Protein AF-A0A099LB63-F1 (afdb_monomer_lite)

Radius of gyration: 26.84 Å; chains: 1; bounding box: 51×16×81 Å

Structure (mmCIF, N/CA/C/O backbone):
data_AF-A0A099LB63-F1
#
_entry.id   AF-A0A099LB63-F1
#
loop_
_atom_site.group_PDB
_atom_site.id
_atom_site.type_symbol
_atom_site.label_atom_id
_atom_site.label_alt_id
_atom_site.label_comp_id
_atom_site.label_asym_id
_atom_site.label_entity_id
_atom_site.label_seq_id
_atom_site.pdbx_PDB_ins_code
_atom_site.Cartn_x
_atom_site.Cartn_y
_atom_site.Cartn_z
_atom_site.occupancy
_atom_site.B_iso_or_equiv
_atom_site.auth_seq_id
_atom_site.auth_comp_id
_atom_site.auth_asym_id
_atom_site.auth_atom_id
_atom_site.pdbx_PDB_model_num
ATOM 1 N N . MET A 1 1 ? 28.707 -2.062 -46.050 1.00 50.00 1 MET A N 1
ATOM 2 C CA . MET A 1 1 ? 29.240 -0.750 -45.622 1.00 50.00 1 MET A CA 1
ATOM 3 C C . MET A 1 1 ? 28.509 -0.364 -44.352 1.00 50.00 1 MET A C 1
ATOM 5 O O . MET A 1 1 ? 27.308 -0.571 -44.301 1.00 50.00 1 MET A O 1
ATOM 9 N N . ILE A 1 2 ? 29.218 0.113 -43.330 1.00 58.62 2 ILE A N 1
ATOM 10 C CA . ILE A 1 2 ? 28.594 0.625 -42.103 1.00 58.62 2 ILE A CA 1
ATOM 11 C C . ILE A 1 2 ? 27.870 1.924 -42.481 1.00 58.62 2 ILE A C 1
ATOM 13 O O . ILE A 1 2 ? 28.539 2.876 -42.884 1.00 58.62 2 ILE A O 1
ATOM 17 N N . ASN A 1 3 ? 26.535 1.958 -42.408 1.00 79.06 3 ASN A N 1
ATOM 18 C CA . ASN A 1 3 ? 25.778 3.188 -42.633 1.00 79.06 3 ASN A CA 1
ATOM 19 C C . ASN A 1 3 ? 25.822 4.041 -41.355 1.00 79.06 3 ASN A C 1
ATOM 21 O O . ASN A 1 3 ? 25.118 3.785 -40.380 1.00 79.06 3 ASN A O 1
ATOM 25 N N . LEU A 1 4 ? 26.728 5.020 -41.340 1.00 79.00 4 LEU A N 1
ATOM 26 C CA . LEU A 1 4 ? 27.003 5.854 -40.172 1.00 79.00 4 LEU A CA 1
ATOM 27 C C . LEU A 1 4 ? 25.782 6.694 -39.752 1.00 79.00 4 LEU A C 1
ATOM 29 O O . LEU A 1 4 ? 25.590 6.924 -38.560 1.00 79.00 4 LEU A O 1
ATOM 33 N N . GLU A 1 5 ? 24.954 7.125 -40.708 1.00 81.69 5 GLU A N 1
ATOM 34 C CA . GLU A 1 5 ? 23.741 7.912 -40.444 1.00 81.69 5 GLU A CA 1
ATOM 35 C C . GLU A 1 5 ? 22.654 7.069 -39.770 1.00 81.69 5 GLU A C 1
ATOM 37 O O . GLU A 1 5 ? 22.107 7.486 -38.746 1.00 81.69 5 GLU A O 1
ATOM 42 N N . ASP A 1 6 ? 22.412 5.854 -40.270 1.00 79.44 6 ASP A N 1
ATOM 43 C CA . ASP A 1 6 ? 21.456 4.915 -39.668 1.00 79.44 6 ASP A CA 1
ATOM 44 C C . ASP A 1 6 ? 21.887 4.509 -38.253 1.00 79.44 6 ASP A C 1
ATOM 46 O O . ASP A 1 6 ? 21.071 4.488 -37.332 1.00 79.44 6 ASP A O 1
ATOM 50 N N . ASN A 1 7 ? 23.188 4.289 -38.039 1.00 80.38 7 ASN A N 1
ATOM 51 C C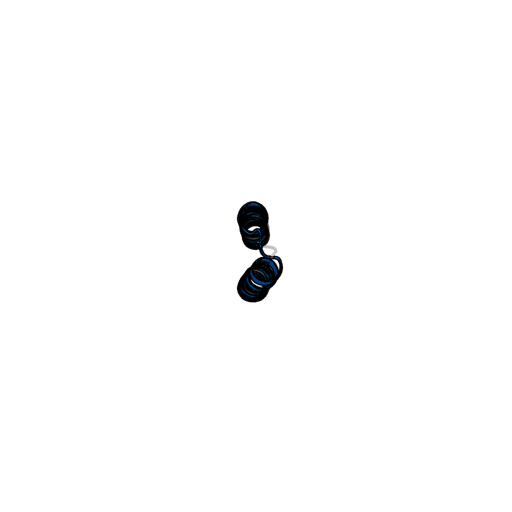A . ASN A 1 7 ? 23.731 3.979 -36.717 1.00 80.38 7 ASN A CA 1
ATOM 52 C C . ASN A 1 7 ? 23.598 5.150 -35.730 1.00 80.38 7 ASN A C 1
ATOM 54 O O . ASN A 1 7 ? 23.284 4.936 -34.557 1.00 80.38 7 ASN A O 1
ATOM 58 N N . MET A 1 8 ? 23.820 6.392 -36.178 1.00 84.44 8 MET A N 1
ATOM 59 C CA . MET A 1 8 ? 23.620 7.583 -35.342 1.00 84.44 8 MET A CA 1
ATOM 60 C C . MET A 1 8 ? 22.144 7.794 -34.996 1.00 84.44 8 MET A C 1
ATOM 62 O O . MET A 1 8 ? 21.825 8.143 -33.856 1.00 84.44 8 MET A O 1
ATOM 66 N N . LYS A 1 9 ? 21.241 7.558 -35.953 1.00 83.50 9 LYS A N 1
ATOM 67 C CA . LYS A 1 9 ? 19.794 7.621 -35.731 1.00 83.50 9 LYS A CA 1
ATOM 68 C C . LYS A 1 9 ? 19.341 6.555 -34.735 1.00 83.50 9 LYS A C 1
ATOM 70 O O . LYS A 1 9 ? 18.684 6.892 -33.756 1.00 83.50 9 LYS A O 1
ATOM 75 N N . PHE A 1 10 ? 19.783 5.312 -34.918 1.00 81.38 10 PHE A N 1
ATOM 76 C CA . PHE A 1 10 ? 19.536 4.221 -33.979 1.00 81.38 10 PHE A CA 1
ATOM 77 C C . PHE A 1 10 ? 20.011 4.566 -32.563 1.00 81.38 10 PHE A C 1
ATOM 79 O O . PHE A 1 10 ? 19.252 4.432 -31.605 1.00 81.38 10 PHE A O 1
ATOM 86 N N . PHE A 1 11 ? 21.240 5.070 -32.420 1.00 83.19 11 PHE A N 1
ATOM 87 C CA . PHE A 1 11 ? 21.777 5.451 -31.114 1.00 83.19 11 PHE A CA 1
ATOM 88 C C . PHE A 1 11 ? 20.943 6.549 -30.443 1.00 83.19 11 PHE A C 1
ATOM 90 O O . PHE A 1 11 ? 20.656 6.472 -29.246 1.00 83.19 11 PHE A O 1
ATOM 97 N N . LYS A 1 12 ? 20.524 7.562 -31.209 1.00 86.12 12 LYS A N 1
ATOM 98 C CA . LYS A 1 12 ? 19.672 8.641 -30.706 1.00 86.12 12 LYS A CA 1
ATOM 99 C C . LYS A 1 12 ? 18.309 8.115 -30.255 1.00 86.12 12 LYS A C 1
ATOM 101 O O . LYS A 1 12 ? 17.888 8.439 -29.148 1.00 86.12 12 LYS A O 1
ATOM 106 N N . ASP A 1 13 ? 17.670 7.270 -31.059 1.00 84.12 13 ASP A N 1
ATOM 107 C CA . ASP A 1 13 ? 16.356 6.698 -30.752 1.00 84.12 13 ASP A CA 1
ATOM 108 C C . ASP A 1 13 ? 16.409 5.794 -29.511 1.00 84.12 13 ASP A C 1
ATOM 110 O O . ASP A 1 13 ? 15.550 5.893 -28.634 1.00 84.12 13 ASP A O 1
ATOM 114 N N . VAL A 1 14 ? 17.447 4.961 -29.380 1.00 83.38 14 VAL A N 1
ATOM 115 C CA . VAL A 1 14 ? 17.673 4.134 -28.183 1.00 83.38 14 VAL A CA 1
ATOM 116 C C . VAL A 1 14 ? 17.919 5.002 -26.949 1.00 83.38 14 VAL A C 1
ATOM 118 O O . VAL A 1 14 ? 17.341 4.741 -25.895 1.00 83.38 14 VAL A O 1
ATOM 121 N N . SER A 1 15 ? 18.736 6.051 -27.070 1.00 84.62 15 SER A N 1
ATOM 122 C CA . SER A 1 15 ? 19.032 6.970 -25.966 1.00 84.62 15 SER A CA 1
ATOM 123 C C . SER A 1 15 ? 17.777 7.706 -25.480 1.00 84.62 15 SER A C 1
ATOM 125 O O . SER A 1 15 ? 17.487 7.714 -24.282 1.00 84.62 15 SER A O 1
ATOM 127 N N . THR A 1 16 ? 16.970 8.249 -26.398 1.00 87.12 16 THR A N 1
ATOM 128 C CA . THR A 1 16 ? 15.699 8.907 -26.063 1.00 87.12 16 THR A CA 1
ATOM 129 C C . THR A 1 16 ? 14.722 7.936 -25.399 1.00 87.12 16 THR A C 1
ATOM 131 O O . THR A 1 16 ? 14.237 8.227 -24.305 1.00 87.12 16 THR A O 1
ATOM 134 N N . LYS A 1 17 ? 14.506 6.747 -25.979 1.00 85.25 17 LYS A N 1
ATOM 135 C CA . LYS A 1 17 ? 13.626 5.719 -25.395 1.00 85.25 17 LYS A CA 1
ATOM 136 C C . LYS A 1 17 ? 14.114 5.246 -24.021 1.00 85.25 17 LYS A C 1
ATOM 138 O O . LYS A 1 17 ? 13.304 4.973 -23.138 1.00 85.25 17 LYS A O 1
ATOM 143 N N . SER A 1 18 ? 15.429 5.177 -23.806 1.00 84.12 18 SER A N 1
ATOM 144 C CA . SER A 1 18 ? 16.007 4.833 -22.502 1.00 84.12 18 SER A CA 1
ATOM 145 C C . SER A 1 18 ? 15.693 5.888 -21.440 1.00 84.12 18 SER A C 1
ATOM 147 O O . SER A 1 18 ? 15.373 5.529 -20.308 1.00 84.12 18 SER A O 1
ATOM 149 N N . LEU A 1 19 ? 15.774 7.178 -21.776 1.00 86.94 19 LEU A N 1
ATOM 150 C CA . LEU A 1 19 ? 15.4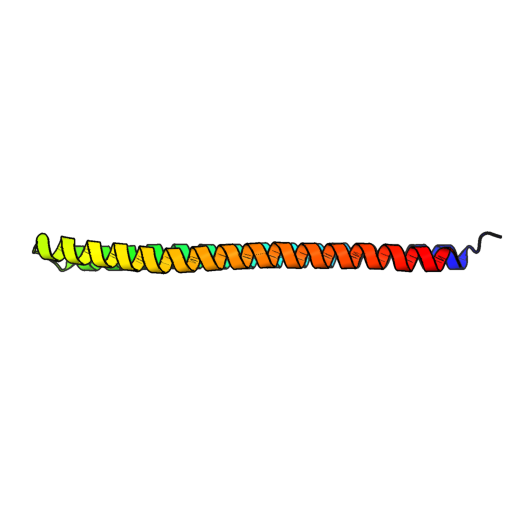24 8.257 -20.846 1.00 86.94 19 LEU A CA 1
ATOM 151 C C . LEU A 1 19 ? 13.928 8.246 -20.510 1.00 86.94 19 LEU A C 1
ATOM 153 O O . LEU A 1 19 ? 13.557 8.377 -19.343 1.00 86.94 19 LEU A O 1
ATOM 157 N N . GLU A 1 20 ? 13.074 8.028 -21.510 1.00 89.31 20 GLU A N 1
ATOM 158 C CA . GLU A 1 20 ? 11.627 7.881 -21.319 1.00 89.31 20 GLU A CA 1
ATOM 159 C C . GLU A 1 20 ? 11.288 6.679 -20.426 1.00 89.31 20 GLU A C 1
ATOM 161 O O . GLU A 1 20 ? 10.467 6.796 -19.517 1.00 89.31 20 GLU A O 1
ATOM 166 N N . SER A 1 21 ? 11.966 5.546 -20.628 1.00 89.75 21 SER A N 1
ATOM 167 C CA . SER A 1 21 ? 11.820 4.334 -19.815 1.00 89.75 21 SER A CA 1
ATOM 168 C C . SER A 1 21 ? 12.154 4.573 -18.340 1.00 89.75 21 SER A C 1
ATOM 170 O O . SER A 1 21 ? 11.374 4.204 -17.459 1.00 89.75 21 SER A O 1
ATOM 172 N N . VAL A 1 22 ? 13.264 5.266 -18.058 1.00 90.19 22 VAL A N 1
ATOM 173 C CA . VAL A 1 22 ? 13.645 5.652 -16.688 1.00 90.19 22 VAL A CA 1
ATOM 174 C C . VAL A 1 22 ? 12.600 6.583 -16.069 1.00 90.19 22 VAL A C 1
ATOM 176 O O . VAL A 1 22 ? 12.216 6.393 -14.913 1.00 90.19 22 VAL A O 1
ATOM 179 N N . GLY A 1 23 ? 12.099 7.558 -16.832 1.00 93.12 23 GLY A N 1
ATOM 180 C CA . GLY A 1 23 ? 11.031 8.452 -16.382 1.00 93.12 23 GLY A CA 1
ATOM 181 C C . GLY A 1 23 ? 9.745 7.699 -16.030 1.00 93.12 23 GLY A C 1
ATOM 182 O O . GLY A 1 23 ? 9.188 7.892 -14.948 1.00 93.12 23 GLY A O 1
ATOM 183 N N . ALA A 1 24 ? 9.307 6.791 -16.904 1.00 93.25 24 ALA A N 1
ATOM 184 C CA . ALA A 1 24 ? 8.126 5.961 -16.689 1.00 93.25 24 ALA A CA 1
ATOM 185 C C . ALA A 1 24 ? 8.281 5.033 -15.471 1.00 93.25 24 ALA A C 1
ATOM 187 O O . ALA A 1 24 ? 7.358 4.917 -14.665 1.00 93.25 24 ALA A O 1
ATOM 188 N N . PHE A 1 25 ? 9.459 4.432 -15.282 1.00 94.31 25 PHE A N 1
ATOM 189 C CA . PHE A 1 25 ? 9.769 3.634 -14.094 1.00 94.31 25 PHE A CA 1
ATOM 190 C C . PHE A 1 25 ? 9.708 4.466 -12.804 1.00 94.31 25 PHE A C 1
ATOM 192 O O . PHE A 1 25 ? 9.141 4.026 -11.802 1.00 94.31 25 PHE A O 1
ATOM 199 N N . GLY A 1 26 ? 10.253 5.686 -12.823 1.00 95.44 26 GLY A N 1
ATOM 200 C CA . GLY A 1 26 ? 10.194 6.610 -11.689 1.00 95.44 26 GLY A CA 1
ATOM 201 C C . GLY A 1 26 ? 8.757 6.964 -11.299 1.00 95.44 26 GLY A C 1
ATOM 202 O O . GLY A 1 26 ? 8.393 6.869 -10.126 1.00 95.44 26 GLY A O 1
ATOM 203 N N . GLN A 1 27 ? 7.917 7.293 -12.284 1.00 95.56 27 GLN A N 1
ATOM 204 C CA . GLN A 1 27 ? 6.493 7.565 -12.062 1.00 95.56 27 GLN A CA 1
ATOM 205 C C . GLN A 1 27 ? 5.753 6.342 -11.512 1.00 95.56 27 GLN A C 1
ATOM 207 O O . GLN A 1 27 ? 4.938 6.473 -10.598 1.00 95.56 27 GLN A O 1
ATOM 212 N N . LEU A 1 28 ? 6.058 5.149 -12.030 1.00 96.00 28 LEU A N 1
ATOM 213 C CA . LEU A 1 28 ? 5.462 3.902 -11.566 1.00 96.00 28 LEU A CA 1
ATOM 214 C C . LEU A 1 28 ? 5.807 3.615 -10.095 1.00 96.00 28 LEU A C 1
ATOM 216 O O . LEU A 1 28 ? 4.911 3.334 -9.298 1.00 96.00 28 LEU A O 1
ATOM 220 N N . ASN A 1 29 ? 7.079 3.765 -9.715 1.00 95.56 29 ASN A N 1
ATOM 221 C CA . ASN A 1 29 ? 7.516 3.661 -8.321 1.00 95.56 29 ASN A CA 1
ATOM 222 C C . ASN A 1 29 ? 6.804 4.672 -7.421 1.00 95.56 29 ASN A C 1
ATOM 224 O O . ASN A 1 29 ? 6.312 4.311 -6.353 1.00 95.56 29 ASN A O 1
ATOM 228 N N . GLN A 1 30 ? 6.738 5.937 -7.842 1.00 97.50 30 GLN A N 1
ATOM 229 C CA . GLN A 1 30 ? 6.083 6.982 -7.060 1.00 97.50 30 GLN A CA 1
ATOM 230 C C . GLN A 1 30 ? 4.603 6.660 -6.838 1.00 97.50 30 GLN A C 1
ATOM 232 O O . GLN A 1 30 ? 4.131 6.725 -5.707 1.00 97.50 30 GLN A O 1
ATOM 237 N N . LYS A 1 31 ? 3.888 6.252 -7.891 1.00 96.00 31 LYS A N 1
ATOM 238 C CA . LYS A 1 31 ? 2.482 5.842 -7.810 1.00 96.00 31 LYS A CA 1
ATOM 239 C C . LYS A 1 31 ? 2.291 4.689 -6.821 1.00 96.00 31 LYS A C 1
ATOM 241 O O . LYS A 1 31 ? 1.396 4.765 -5.983 1.00 96.00 31 LYS A O 1
ATOM 246 N N . ALA A 1 32 ? 3.143 3.663 -6.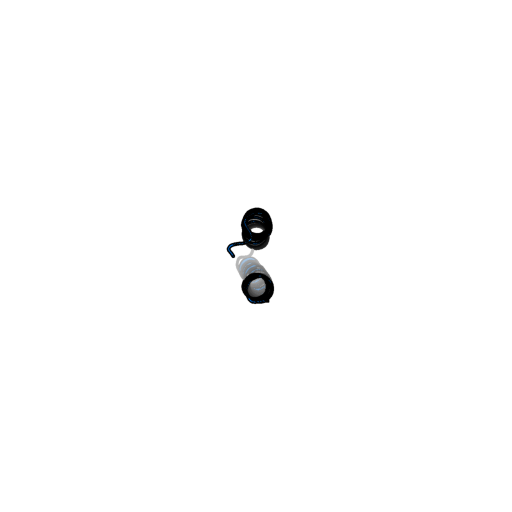881 1.00 95.00 32 ALA A N 1
ATOM 247 C CA . ALA A 1 32 ? 3.091 2.532 -5.957 1.00 95.00 32 ALA A CA 1
ATOM 248 C C . ALA A 1 32 ? 3.251 2.979 -4.493 1.00 95.00 32 ALA A C 1
ATOM 250 O O . ALA A 1 32 ? 2.421 2.643 -3.646 1.00 95.00 32 ALA A O 1
ATOM 251 N N . TRP A 1 33 ? 4.271 3.792 -4.201 1.00 95.19 33 TRP A N 1
ATOM 252 C CA . TRP A 1 33 ? 4.512 4.304 -2.851 1.00 95.19 33 TRP A CA 1
ATOM 253 C C . TRP A 1 33 ? 3.401 5.224 -2.355 1.00 95.19 33 TRP A C 1
ATOM 255 O O . TRP A 1 33 ? 2.985 5.095 -1.206 1.00 95.19 33 TRP A O 1
ATOM 265 N N . SER A 1 34 ? 2.885 6.115 -3.204 1.00 96.44 34 SER A N 1
ATOM 266 C CA . SER A 1 34 ? 1.772 6.996 -2.846 1.00 96.44 34 SER A CA 1
ATOM 267 C C . SER A 1 34 ? 0.514 6.204 -2.493 1.00 96.44 34 SER A C 1
ATOM 269 O O . SER A 1 34 ? -0.075 6.467 -1.449 1.00 96.44 34 SER A O 1
ATOM 271 N N . SER A 1 35 ? 0.142 5.193 -3.287 1.00 95.94 35 SER A N 1
ATOM 272 C CA . SER A 1 35 ? -1.030 4.355 -2.991 1.00 95.94 35 SER A CA 1
ATOM 273 C C . SER A 1 35 ? -0.873 3.546 -1.699 1.00 95.94 35 SER A C 1
ATOM 275 O O . SER A 1 35 ? -1.827 3.410 -0.934 1.00 95.94 35 SER A O 1
ATOM 277 N N . LEU A 1 36 ? 0.328 3.027 -1.418 1.00 93.88 36 LEU A N 1
ATOM 278 C CA . LEU A 1 36 ? 0.603 2.328 -0.159 1.00 93.88 36 LEU A CA 1
ATOM 279 C C . LEU A 1 36 ? 0.559 3.278 1.045 1.00 93.88 36 LEU A C 1
ATOM 281 O O . LEU A 1 36 ? -0.019 2.932 2.075 1.00 93.88 36 LEU A O 1
ATOM 285 N N . ALA A 1 37 ? 1.149 4.469 0.922 1.00 94.56 37 ALA A N 1
ATOM 286 C CA . ALA A 1 37 ? 1.165 5.472 1.983 1.00 94.56 37 ALA A CA 1
ATOM 287 C C . ALA A 1 37 ? -0.246 5.982 2.309 1.00 94.56 37 ALA A C 1
ATOM 289 O O . ALA A 1 37 ? -0.607 6.080 3.481 1.00 94.56 37 ALA A O 1
ATOM 290 N N . GLU A 1 38 ? -1.063 6.240 1.287 1.00 95.56 38 GLU A N 1
ATOM 291 C CA . GLU A 1 38 ? -2.470 6.620 1.444 1.00 95.56 38 GLU A CA 1
ATOM 292 C C . GLU A 1 38 ? -3.235 5.563 2.248 1.00 95.56 38 GLU A C 1
ATOM 294 O O . GLU A 1 38 ? -3.887 5.878 3.244 1.00 95.56 38 GLU A O 1
ATOM 299 N N . LYS A 1 39 ? -3.061 4.281 1.906 1.00 94.44 39 LYS A N 1
ATOM 300 C CA . LYS A 1 39 ? -3.737 3.196 2.620 1.00 94.44 39 LYS A CA 1
ATOM 301 C C . LYS A 1 39 ? -3.255 3.030 4.065 1.00 94.44 39 LYS A C 1
ATOM 303 O O . LYS A 1 39 ? -4.062 2.754 4.950 1.00 94.44 39 LYS A O 1
ATOM 308 N N . GLN A 1 40 ? -1.962 3.229 4.328 1.00 92.25 40 GLN A N 1
ATOM 309 C CA . GLN A 1 40 ? -1.435 3.242 5.698 1.00 92.25 40 GLN A CA 1
ATOM 310 C C . GLN A 1 40 ? -2.029 4.390 6.526 1.00 92.25 40 GLN A C 1
ATOM 312 O O . GLN A 1 40 ? -2.395 4.177 7.682 1.00 92.25 40 GLN A O 1
ATOM 317 N N . MET A 1 41 ? -2.193 5.578 5.937 1.00 96.50 41 MET A N 1
ATOM 318 C CA . MET A 1 41 ? -2.843 6.710 6.605 1.00 96.50 41 MET A CA 1
ATOM 319 C C . MET A 1 41 ? -4.314 6.433 6.924 1.00 96.50 41 MET A C 1
ATOM 321 O O . MET A 1 41 ? -4.773 6.780 8.010 1.00 96.50 41 MET A O 1
ATOM 325 N N . GLU A 1 42 ? -5.044 5.752 6.039 1.00 95.94 42 GLU A N 1
ATOM 326 C CA . GLU A 1 42 ? -6.415 5.316 6.331 1.00 95.94 42 GLU A CA 1
ATOM 327 C C . GLU A 1 42 ? -6.475 4.353 7.528 1.00 95.94 42 GLU A C 1
ATOM 329 O O . GLU A 1 42 ? -7.345 4.494 8.386 1.00 95.94 42 GLU A O 1
ATOM 334 N N . ILE A 1 43 ? -5.538 3.404 7.636 1.00 95.38 43 ILE A N 1
ATOM 335 C CA . ILE A 1 43 ? -5.461 2.484 8.787 1.00 95.38 43 ILE A CA 1
ATOM 336 C C . ILE A 1 43 ? -5.171 3.250 10.086 1.00 95.38 43 ILE A C 1
ATOM 338 O O . ILE A 1 43 ? -5.797 2.982 11.113 1.00 95.38 43 ILE A O 1
ATOM 342 N N . ILE A 1 44 ? -4.260 4.226 10.046 1.00 96.56 44 ILE A N 1
ATOM 343 C CA . ILE A 1 44 ? -3.966 5.095 11.196 1.00 96.56 44 ILE A CA 1
ATOM 344 C C . ILE A 1 44 ? -5.208 5.902 11.597 1.00 96.56 44 ILE A C 1
ATOM 346 O O . ILE A 1 44 ? -5.502 6.017 12.791 1.00 96.56 44 ILE A O 1
ATOM 350 N N . SER A 1 45 ? -5.965 6.419 10.624 1.00 96.75 45 SER A N 1
ATOM 351 C CA . SER A 1 45 ? -7.229 7.120 10.882 1.00 96.75 45 SER A CA 1
ATOM 352 C C . SER A 1 45 ? -8.219 6.214 11.607 1.00 96.75 45 SER A C 1
ATOM 354 O O . SER A 1 45 ? -8.745 6.601 12.646 1.00 96.75 45 SER A O 1
ATOM 356 N N . LEU A 1 46 ? -8.394 4.971 11.145 1.00 96.25 46 LEU A N 1
ATOM 357 C CA . LEU A 1 46 ? -9.282 4.000 11.791 1.00 96.25 46 LEU A CA 1
ATOM 358 C C . LEU A 1 46 ? -8.890 3.710 13.245 1.00 96.25 46 LEU A C 1
ATOM 360 O O . LEU A 1 46 ? -9.755 3.639 14.117 1.00 96.25 46 LEU A O 1
ATOM 364 N N . ALA A 1 47 ? -7.594 3.548 13.520 1.00 94.88 47 ALA A N 1
ATOM 365 C CA . ALA A 1 47 ? -7.108 3.324 14.881 1.00 94.88 47 ALA A CA 1
ATOM 366 C C . ALA A 1 47 ? -7.335 4.554 15.775 1.00 94.88 47 ALA A C 1
ATOM 368 O O . ALA A 1 47 ? -7.687 4.428 16.951 1.00 94.88 47 ALA A O 1
ATOM 369 N N . THR A 1 48 ? -7.171 5.749 15.208 1.00 97.69 48 THR A N 1
ATOM 370 C CA . THR A 1 48 ? -7.425 7.017 15.898 1.00 97.69 48 THR A CA 1
ATOM 371 C C . THR A 1 48 ? -8.910 7.183 16.215 1.00 97.69 48 THR A C 1
ATOM 373 O O . THR A 1 48 ? -9.253 7.492 17.354 1.00 97.69 48 THR A O 1
ATOM 376 N N . GLU A 1 49 ? -9.797 6.914 15.255 1.00 96.44 49 GLU A N 1
ATOM 377 C CA . GLU A 1 49 ? -11.252 6.935 15.441 1.00 96.44 49 GLU A CA 1
ATOM 378 C C . GLU A 1 49 ? -11.686 5.985 16.563 1.00 96.44 49 GLU A C 1
ATOM 380 O O . GLU A 1 49 ? -12.364 6.413 17.496 1.00 96.44 49 GLU A O 1
ATOM 385 N N . ALA A 1 50 ? -11.224 4.730 16.529 1.00 96.25 50 ALA A N 1
ATOM 386 C CA . ALA A 1 50 ? -11.528 3.744 17.564 1.00 96.25 50 ALA A CA 1
ATOM 387 C C . ALA A 1 50 ? -11.005 4.173 18.948 1.00 96.25 50 ALA A C 1
ATOM 389 O O . ALA A 1 50 ? -11.677 3.976 19.960 1.00 96.25 50 ALA A O 1
ATOM 390 N N . SER A 1 51 ? -9.828 4.805 19.002 1.00 95.69 51 SER A N 1
ATOM 391 C CA . SER A 1 51 ? -9.252 5.327 20.251 1.00 95.69 51 SER A CA 1
ATOM 392 C C . SER A 1 51 ? -10.078 6.481 20.819 1.00 95.69 51 SER A C 1
ATOM 394 O O . SER A 1 51 ? -10.359 6.515 22.017 1.00 95.69 51 SER A O 1
ATOM 396 N N . VAL A 1 52 ? -10.507 7.416 19.969 1.00 96.75 52 VAL A N 1
ATOM 397 C CA . VAL A 1 52 ? -11.379 8.531 20.366 1.00 96.75 52 VAL A CA 1
ATOM 398 C C . VAL A 1 52 ? -12.738 8.016 20.839 1.00 96.75 52 VAL A C 1
ATOM 400 O O . VAL A 1 52 ? -13.250 8.479 21.859 1.00 96.75 52 VAL A O 1
ATOM 403 N N . GLU A 1 53 ? -13.318 7.042 20.140 1.00 95.38 53 GLU A N 1
ATOM 404 C CA . GLU A 1 53 ? -14.565 6.401 20.555 1.00 95.38 53 GLU A CA 1
ATOM 405 C C . GLU A 1 53 ? -14.404 5.713 21.917 1.00 95.38 53 GLU A C 1
ATOM 407 O O . GLU A 1 53 ? -15.199 5.951 22.824 1.00 95.38 53 GLU A O 1
ATOM 412 N N . SER A 1 54 ? -13.313 4.970 22.113 1.00 93.50 54 SER A N 1
ATOM 413 C CA . SER A 1 54 ? -12.981 4.315 23.381 1.00 93.50 54 SER A CA 1
ATOM 414 C C . SER A 1 54 ? -12.878 5.317 24.540 1.00 93.50 54 SER A C 1
ATOM 416 O O . SER A 1 54 ? -13.519 5.128 25.576 1.00 93.50 54 SER A O 1
ATOM 418 N N . LEU A 1 55 ? -12.165 6.435 24.356 1.00 94.62 55 LEU A N 1
ATOM 419 C CA . LEU A 1 55 ? -12.065 7.509 25.356 1.00 94.62 55 LEU A CA 1
ATOM 420 C C . LEU A 1 55 ? -13.427 8.154 25.668 1.00 94.62 55 LEU A C 1
ATOM 422 O O . LEU A 1 55 ? -13.726 8.476 26.823 1.00 94.62 55 LEU A O 1
ATOM 426 N N . ASN A 1 56 ? -14.283 8.318 24.658 1.00 93.38 56 ASN A N 1
ATOM 427 C CA . ASN A 1 56 ? -15.644 8.817 24.849 1.00 93.38 56 ASN A CA 1
ATOM 428 C C . ASN A 1 56 ? -16.500 7.854 25.682 1.00 93.38 56 ASN A C 1
ATOM 430 O O . ASN A 1 56 ? -17.255 8.308 26.539 1.00 93.38 56 ASN A O 1
ATOM 434 N N . VAL A 1 57 ? -16.373 6.543 25.469 1.00 92.69 57 VAL A N 1
ATOM 435 C CA . VAL A 1 57 ? -17.070 5.528 26.275 1.00 92.69 57 VAL A CA 1
ATOM 436 C C . VAL A 1 57 ? -16.579 5.546 27.719 1.00 92.69 57 VAL A C 1
ATOM 438 O O . VAL A 1 57 ? -17.400 5.609 28.636 1.00 92.69 57 VAL A O 1
ATOM 441 N N . PHE A 1 58 ? -15.257 5.561 27.924 1.00 90.38 58 PHE A N 1
ATOM 442 C CA . PHE A 1 58 ? -14.642 5.610 29.255 1.00 90.38 58 PHE A CA 1
ATOM 443 C C . PHE A 1 58 ? -15.060 6.847 30.058 1.00 90.38 58 PHE A C 1
ATOM 445 O O . PHE A 1 58 ? -15.286 6.751 31.259 1.00 90.38 58 PHE A O 1
ATOM 452 N N . SER A 1 59 ? -15.178 8.009 29.412 1.00 90.62 59 SER A N 1
ATOM 453 C CA . SER A 1 59 ? -15.549 9.256 30.096 1.00 90.62 59 SER A CA 1
ATOM 454 C C . SER A 1 59 ? -17.039 9.368 30.439 1.00 90.62 59 SER A C 1
ATOM 456 O O . SER A 1 59 ? -17.397 10.159 31.311 1.00 90.62 59 SER A O 1
ATOM 458 N N . LYS A 1 60 ? -17.913 8.605 29.769 1.00 89.75 60 LYS A N 1
ATOM 459 C CA . LYS A 1 60 ? -19.377 8.731 29.894 1.00 89.75 60 LYS A CA 1
ATOM 460 C C . LYS A 1 60 ? -20.046 7.578 30.637 1.00 89.75 60 LYS A C 1
ATOM 462 O O . LYS A 1 60 ? -21.170 7.746 31.104 1.00 89.75 60 LYS A O 1
ATOM 467 N N . THR A 1 61 ? -19.391 6.424 30.741 1.00 85.44 61 THR A N 1
ATOM 468 C CA . THR A 1 61 ? -20.008 5.198 31.265 1.00 85.44 61 THR A CA 1
ATOM 469 C C . THR A 1 61 ? -19.505 4.907 32.675 1.00 85.44 61 THR A C 1
ATOM 471 O O . THR A 1 61 ? -18.316 4.674 32.871 1.00 85.44 61 THR A O 1
ATOM 474 N N . GLN A 1 62 ? -20.404 4.924 33.663 1.00 81.75 62 GLN A N 1
ATOM 475 C CA . GLN A 1 62 ? -20.074 4.592 35.058 1.00 81.75 62 GLN A CA 1
ATOM 476 C C . GLN A 1 62 ? -20.200 3.090 35.361 1.00 81.75 62 GLN A C 1
ATOM 478 O O . GLN A 1 62 ? -19.539 2.597 36.274 1.00 81.75 62 GLN A O 1
ATOM 483 N N . ASP A 1 63 ? -21.031 2.366 34.606 1.00 90.19 63 ASP A N 1
ATOM 484 C CA . ASP A 1 63 ? -21.234 0.926 34.770 1.00 90.19 63 ASP A CA 1
ATOM 485 C C . ASP A 1 63 ? -20.155 0.123 34.019 1.00 90.19 63 ASP A C 1
ATOM 487 O O . ASP A 1 63 ? -19.933 0.290 32.818 1.00 90.19 63 ASP A O 1
ATOM 491 N N . VAL A 1 64 ? -19.471 -0.769 34.739 1.00 83.12 64 VAL A N 1
ATOM 492 C CA . VAL A 1 64 ? -18.358 -1.575 34.211 1.00 83.12 64 VAL A CA 1
ATOM 493 C C . VAL A 1 64 ? -18.819 -2.593 33.161 1.00 83.12 64 VAL A C 1
ATOM 495 O O . VAL A 1 64 ? -18.077 -2.894 32.220 1.00 83.12 64 VAL A O 1
ATOM 498 N N . LYS A 1 65 ? -20.030 -3.138 33.301 1.00 85.12 65 LYS A N 1
ATOM 499 C CA . LYS A 1 65 ? -20.593 -4.101 32.352 1.00 85.12 65 LYS A CA 1
ATOM 500 C C . LYS A 1 65 ? -20.925 -3.405 31.034 1.00 85.12 65 LYS A C 1
ATOM 502 O O . LYS A 1 65 ? -20.474 -3.874 29.990 1.00 85.12 65 LYS A O 1
ATOM 507 N N . ASP A 1 66 ? -21.596 -2.257 31.090 1.00 89.69 66 ASP A N 1
ATOM 508 C CA . ASP A 1 66 ? -21.908 -1.460 29.896 1.00 89.69 66 ASP A CA 1
ATOM 509 C C . ASP A 1 66 ? -20.629 -0.995 29.184 1.00 89.69 66 ASP A C 1
ATOM 511 O O . ASP A 1 66 ? -20.538 -1.025 27.955 1.00 89.69 66 ASP A O 1
ATOM 515 N N . LEU A 1 67 ? -19.594 -0.635 29.948 1.00 91.25 67 LEU A N 1
ATOM 516 C CA . LEU A 1 67 ? -18.283 -0.284 29.405 1.00 91.25 67 LEU A CA 1
ATOM 517 C C . LEU A 1 67 ? -17.646 -1.464 28.657 1.00 91.25 67 LEU A C 1
ATOM 519 O O . LEU A 1 67 ? -17.118 -1.287 27.559 1.00 91.25 67 LEU A O 1
ATOM 523 N N . THR A 1 68 ? -17.718 -2.670 29.223 1.00 92.00 68 THR A N 1
ATOM 524 C CA . THR A 1 68 ? -17.171 -3.891 28.607 1.00 92.00 68 THR A CA 1
ATOM 525 C C . THR A 1 68 ? -17.893 -4.233 27.303 1.00 92.00 68 THR A C 1
ATOM 527 O O . THR A 1 68 ? -17.249 -4.559 26.300 1.00 92.00 68 THR A O 1
ATOM 530 N N . GLU A 1 69 ? -19.222 -4.124 27.284 1.00 94.38 69 GLU A N 1
ATOM 531 C CA . GLU A 1 69 ? -20.031 -4.353 26.083 1.00 94.38 69 GLU A CA 1
ATOM 532 C C . GLU A 1 69 ? -19.691 -3.337 24.978 1.00 94.38 69 GLU A C 1
ATOM 534 O O . GLU A 1 69 ? -19.476 -3.721 23.824 1.00 94.38 69 GLU A O 1
ATOM 539 N N . GLN A 1 70 ? -19.540 -2.055 25.325 1.00 94.19 70 GLN A N 1
ATOM 540 C CA . GLN A 1 70 ? -19.169 -1.019 24.359 1.00 94.19 70 GLN A CA 1
ATOM 541 C C . GLN A 1 70 ? -17.734 -1.170 23.836 1.00 94.19 70 GLN A C 1
ATOM 543 O O . GLN A 1 70 ? -17.520 -1.065 22.629 1.00 94.19 70 GLN A O 1
ATOM 548 N N . GLN A 1 71 ? -16.756 -1.502 24.685 1.00 92.62 71 GLN A N 1
ATOM 549 C CA . GLN A 1 71 ? -15.387 -1.788 24.229 1.00 92.62 71 GLN A CA 1
ATOM 550 C C . GLN A 1 71 ? -15.320 -3.008 23.307 1.00 92.62 71 GLN A C 1
ATOM 552 O O . GLN A 1 71 ? -14.574 -3.010 22.324 1.00 92.62 71 GLN A O 1
ATOM 557 N N . THR A 1 72 ? -16.131 -4.033 23.584 1.00 95.75 72 THR A N 1
ATOM 558 C CA . THR A 1 72 ? -16.247 -5.210 22.713 1.00 95.75 72 THR A CA 1
ATOM 559 C C . THR A 1 72 ? -16.764 -4.810 21.334 1.00 95.75 72 THR A C 1
ATOM 561 O O . THR A 1 72 ? -16.218 -5.249 20.320 1.00 95.75 72 THR A O 1
ATOM 564 N N . LYS A 1 73 ? -17.774 -3.933 21.283 1.00 96.00 73 LYS A N 1
ATOM 565 C CA . LYS A 1 73 ? -18.306 -3.402 20.026 1.00 96.00 73 LYS A CA 1
ATOM 566 C C . LYS A 1 73 ? -17.260 -2.589 19.258 1.00 96.00 73 LYS A C 1
ATOM 568 O O . LYS A 1 73 ? -17.021 -2.897 18.097 1.00 96.00 73 LYS A O 1
ATOM 573 N N . ILE A 1 74 ? -16.586 -1.636 19.906 1.00 96.38 74 ILE A N 1
ATOM 574 C CA . ILE A 1 74 ? -15.529 -0.815 19.280 1.00 96.38 74 ILE A CA 1
ATOM 575 C C . ILE A 1 74 ? -14.428 -1.706 18.699 1.00 96.38 74 ILE A C 1
ATOM 577 O O . ILE A 1 74 ? -14.011 -1.526 17.557 1.00 96.38 74 ILE A O 1
ATOM 581 N N . THR A 1 75 ? -13.982 -2.704 19.465 1.00 95.69 75 THR A N 1
ATOM 582 C CA . THR A 1 75 ? -12.938 -3.642 19.031 1.00 95.69 75 THR A CA 1
ATOM 583 C C . THR A 1 75 ? -13.386 -4.456 17.820 1.00 95.69 75 THR A C 1
ATOM 585 O O . THR A 1 75 ? -12.614 -4.634 16.876 1.00 95.69 75 THR A O 1
ATOM 588 N N . LYS A 1 76 ? -14.633 -4.941 17.824 1.00 97.56 76 LYS A N 1
ATOM 589 C CA . LYS A 1 76 ? -15.198 -5.692 16.702 1.00 97.56 76 LYS A CA 1
ATOM 590 C C . LYS A 1 76 ? -15.298 -4.821 15.448 1.00 97.56 76 LYS A C 1
ATOM 592 O O . LYS A 1 76 ? -14.802 -5.231 14.402 1.00 97.56 76 LYS A O 1
ATOM 597 N N . ASP A 1 77 ? -15.859 -3.622 15.569 1.00 97.19 77 ASP A N 1
ATOM 598 C CA . ASP A 1 77 ? -16.039 -2.691 14.452 1.00 97.19 77 ASP A CA 1
ATOM 599 C C . ASP A 1 77 ? -14.679 -2.262 13.870 1.00 97.19 77 ASP A C 1
ATOM 601 O O . ASP A 1 77 ? -14.488 -2.263 12.651 1.00 97.19 77 ASP A O 1
ATOM 605 N N . PHE A 1 78 ? -13.692 -1.965 14.725 1.00 96.88 78 PHE A N 1
ATOM 606 C CA . PHE A 1 78 ? -12.316 -1.696 14.300 1.00 96.88 78 PHE A CA 1
ATOM 607 C C . PHE A 1 78 ? -11.705 -2.894 13.563 1.00 96.88 78 PHE A C 1
ATOM 609 O O . PHE A 1 78 ? -11.128 -2.722 12.489 1.00 96.88 78 PHE A O 1
ATOM 616 N N . GLY A 1 79 ? -11.862 -4.109 14.095 1.00 97.19 79 GLY A N 1
ATOM 617 C CA . GLY A 1 79 ? -11.352 -5.333 13.478 1.00 97.19 79 GLY A CA 1
ATOM 618 C C . GLY A 1 79 ? -11.966 -5.620 12.104 1.00 97.19 79 GLY A C 1
ATOM 619 O O . GLY A 1 79 ? -11.247 -5.982 11.170 1.00 97.19 79 GLY A O 1
ATOM 62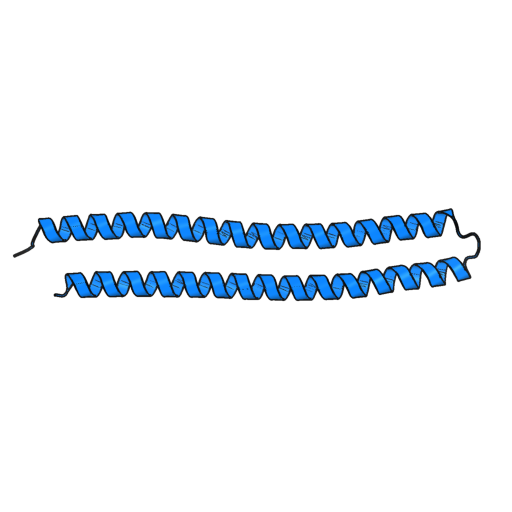0 N N . GLU A 1 80 ? -13.276 -5.414 11.947 1.00 97.75 80 GLU A N 1
ATOM 621 C CA . GLU A 1 80 ? -13.971 -5.561 10.663 1.00 97.75 80 GLU A CA 1
ATOM 622 C C . GLU A 1 80 ? -13.467 -4.542 9.633 1.00 97.75 80 GLU A C 1
ATOM 624 O O . GLU A 1 80 ? -13.100 -4.925 8.517 1.00 97.75 80 GLU A O 1
ATOM 629 N N . LYS A 1 81 ? -13.353 -3.263 10.014 1.00 97.00 81 LYS A N 1
ATOM 630 C CA . LYS A 1 81 ? -12.807 -2.216 9.135 1.00 97.00 81 LYS A CA 1
ATOM 631 C C . LYS A 1 81 ? -11.342 -2.478 8.771 1.00 97.00 81 LYS A C 1
ATOM 633 O O . LYS A 1 81 ? -10.965 -2.335 7.609 1.00 97.00 81 LYS A O 1
ATOM 638 N N . LEU A 1 82 ? -10.522 -2.915 9.728 1.00 96.81 82 LEU A N 1
ATOM 639 C CA . LEU A 1 82 ? -9.117 -3.250 9.493 1.00 96.81 82 LEU A CA 1
ATOM 640 C C . LEU A 1 82 ? -8.971 -4.418 8.512 1.00 96.81 82 LEU A C 1
ATOM 642 O O . LEU A 1 82 ? -8.121 -4.374 7.624 1.00 96.81 82 LEU A O 1
ATOM 646 N N . LYS A 1 83 ? -9.822 -5.445 8.620 1.00 97.38 83 LYS A N 1
ATOM 647 C CA . LYS A 1 83 ? -9.841 -6.563 7.668 1.00 97.38 83 LYS A CA 1
ATOM 648 C C . LYS A 1 83 ? -10.110 -6.081 6.241 1.00 97.38 83 LYS A C 1
ATOM 650 O O . LYS A 1 83 ? -9.425 -6.526 5.323 1.00 97.38 83 LYS A O 1
ATOM 655 N N . VAL A 1 84 ? -11.059 -5.160 6.062 1.00 97.00 84 VAL A N 1
ATOM 656 C CA . VAL A 1 84 ? -11.339 -4.546 4.754 1.00 97.00 84 VAL A CA 1
ATOM 657 C C . VAL A 1 84 ? -10.109 -3.794 4.235 1.00 97.00 84 VAL A C 1
ATOM 659 O O . VAL A 1 84 ? -9.689 -4.035 3.107 1.00 97.00 84 VAL A O 1
ATOM 662 N N . LYS A 1 85 ? -9.458 -2.967 5.064 1.00 95.25 85 LYS A N 1
ATOM 663 C CA . LYS A 1 85 ? -8.236 -2.244 4.658 1.00 95.25 85 LYS A CA 1
ATOM 664 C C . LYS A 1 85 ? -7.065 -3.156 4.314 1.00 95.25 85 LYS A C 1
ATOM 666 O O . LYS A 1 85 ? -6.332 -2.869 3.371 1.00 95.25 85 LYS A O 1
ATOM 671 N N . ASN A 1 86 ? -6.915 -4.275 5.013 1.00 93.81 86 ASN A N 1
ATOM 672 C CA . ASN A 1 86 ? -5.906 -5.274 4.672 1.00 93.81 86 ASN A CA 1
ATOM 673 C C . ASN A 1 86 ? -6.189 -5.940 3.320 1.00 93.81 86 ASN A C 1
ATOM 675 O O . ASN A 1 86 ? -5.252 -6.176 2.562 1.00 93.81 86 ASN A O 1
ATOM 679 N N . GLN A 1 87 ? -7.456 -6.204 2.989 1.00 96.88 87 GLN A N 1
ATOM 680 C CA . GLN A 1 87 ? -7.809 -6.700 1.658 1.00 96.88 87 GLN A CA 1
ATOM 681 C C . GLN A 1 87 ? -7.482 -5.659 0.577 1.00 96.88 87 GLN A C 1
ATOM 683 O O . GLN A 1 87 ? -6.826 -5.987 -0.406 1.00 96.88 87 GLN A O 1
ATOM 688 N N . GLU A 1 88 ? -7.833 -4.390 0.799 1.00 96.00 88 GLU A N 1
ATOM 689 C CA . GLU A 1 88 ? -7.483 -3.297 -0.119 1.00 96.00 88 GLU A CA 1
ATOM 690 C C . GLU A 1 88 ? -5.955 -3.163 -0.312 1.00 96.00 88 GLU A C 1
ATOM 692 O O . GLU A 1 88 ? -5.494 -2.904 -1.421 1.00 96.00 88 GLU A O 1
ATOM 697 N N . LEU A 1 89 ? -5.144 -3.377 0.735 1.00 94.50 89 LEU A N 1
ATOM 698 C CA . LEU A 1 89 ? -3.675 -3.405 0.634 1.00 94.50 89 LEU A CA 1
ATOM 699 C C . LEU A 1 89 ? -3.156 -4.551 -0.246 1.00 94.50 89 LEU A C 1
ATOM 701 O O . LEU A 1 89 ? -2.197 -4.363 -1.003 1.00 94.50 89 LEU A O 1
ATOM 705 N N . VAL A 1 90 ? -3.767 -5.734 -0.151 1.00 95.88 90 VAL A N 1
ATOM 706 C CA . VAL A 1 90 ? -3.441 -6.880 -1.016 1.00 95.88 90 VAL A CA 1
ATOM 707 C C . VAL A 1 90 ? -3.777 -6.555 -2.470 1.00 95.88 90 VAL A C 1
ATOM 709 O O . VAL A 1 90 ? -2.970 -6.824 -3.364 1.00 95.88 90 VAL A O 1
ATOM 712 N N . ASP A 1 91 ? -4.920 -5.917 -2.707 1.00 96.50 91 ASP A N 1
ATOM 713 C CA . ASP A 1 91 ? -5.351 -5.520 -4.046 1.00 96.50 91 ASP A CA 1
ATOM 714 C C . ASP A 1 91 ? -4.412 -4.453 -4.639 1.00 96.50 91 ASP A C 1
ATOM 716 O O . ASP A 1 91 ? -3.987 -4.572 -5.790 1.00 96.50 91 ASP A O 1
ATOM 720 N N . ILE A 1 92 ? -3.997 -3.458 -3.841 1.00 95.62 92 ILE A N 1
ATOM 721 C CA . ILE A 1 92 ? -2.979 -2.465 -4.235 1.00 95.62 92 ILE A CA 1
ATOM 722 C C . ILE A 1 92 ? -1.667 -3.161 -4.592 1.00 95.62 92 ILE A C 1
ATOM 724 O O . ILE A 1 92 ? -1.081 -2.872 -5.632 1.00 95.62 92 ILE A O 1
ATOM 728 N N . SER A 1 93 ? -1.212 -4.097 -3.760 1.00 93.44 93 SER A N 1
ATOM 729 C CA . SER A 1 93 ? 0.049 -4.814 -3.983 1.00 93.44 93 SER A CA 1
ATOM 730 C C . SER A 1 93 ? 0.006 -5.662 -5.259 1.00 93.44 93 SER A C 1
ATOM 732 O O . SER A 1 93 ? 0.971 -5.692 -6.023 1.00 93.44 93 SER A O 1
ATOM 734 N N . THR A 1 94 ? -1.135 -6.301 -5.527 1.00 96.62 94 THR A N 1
ATOM 735 C CA . THR A 1 94 ? -1.389 -7.049 -6.767 1.00 96.62 94 THR A CA 1
ATOM 736 C C . THR A 1 94 ? -1.341 -6.121 -7.975 1.00 96.62 94 THR A C 1
ATOM 738 O O . THR A 1 94 ? -0.627 -6.400 -8.934 1.00 96.62 94 THR A O 1
ATOM 741 N N . LYS A 1 95 ? -2.013 -4.968 -7.897 1.00 96.00 95 LYS A N 1
ATOM 742 C CA . LYS A 1 95 ? -1.999 -3.959 -8.959 1.00 96.00 95 LYS A CA 1
ATOM 743 C C . LYS A 1 95 ? -0.601 -3.406 -9.222 1.00 96.00 95 LYS A C 1
ATOM 745 O O . LYS A 1 95 ? -0.213 -3.275 -10.374 1.00 96.00 95 LYS A O 1
ATOM 750 N N . VAL A 1 96 ? 0.172 -3.112 -8.176 1.00 95.94 96 VAL A N 1
ATOM 751 C CA . VAL A 1 96 ? 1.562 -2.653 -8.313 1.00 95.94 96 VAL A CA 1
ATOM 752 C C . VAL A 1 96 ? 2.390 -3.695 -9.061 1.00 95.94 96 VAL A C 1
ATOM 754 O O . VAL A 1 96 ? 3.065 -3.353 -10.029 1.00 95.94 96 VAL A O 1
ATOM 757 N N . ARG A 1 97 ? 2.307 -4.970 -8.663 1.00 96.19 97 ARG A N 1
ATOM 758 C CA . ARG A 1 97 ? 2.989 -6.069 -9.363 1.00 96.19 97 ARG A CA 1
ATOM 759 C C . ARG A 1 97 ? 2.598 -6.121 -10.841 1.00 96.19 97 ARG A C 1
ATOM 761 O O . ARG A 1 97 ? 3.472 -6.264 -11.693 1.00 96.19 97 ARG A O 1
ATOM 768 N N . ASP A 1 98 ? 1.309 -6.022 -11.138 1.00 97.50 98 ASP A N 1
ATOM 769 C CA . ASP A 1 98 ? 0.805 -6.115 -12.506 1.00 97.50 98 ASP A CA 1
ATOM 770 C C . ASP A 1 98 ? 1.258 -4.911 -13.355 1.00 97.50 98 ASP A C 1
ATOM 772 O O . ASP A 1 98 ? 1.764 -5.119 -14.458 1.00 97.50 98 ASP A O 1
ATOM 776 N N . ASP A 1 99 ? 1.221 -3.687 -12.811 1.00 95.94 99 ASP A N 1
ATOM 777 C CA . ASP A 1 99 ? 1.739 -2.481 -13.476 1.00 95.94 99 ASP A CA 1
ATOM 778 C C . ASP A 1 99 ? 3.260 -2.616 -13.781 1.00 95.94 99 ASP A C 1
ATOM 780 O O . ASP A 1 99 ? 3.722 -2.226 -14.858 1.00 95.94 99 ASP A O 1
ATOM 784 N N . PHE A 1 100 ? 4.058 -3.209 -12.876 1.00 96.12 100 PHE A N 1
ATOM 785 C CA . PHE A 1 100 ? 5.491 -3.487 -13.109 1.00 96.12 100 PHE A CA 1
ATOM 786 C C . PHE A 1 100 ? 5.740 -4.570 -14.163 1.00 96.12 100 PHE A C 1
ATOM 788 O O . PHE A 1 100 ? 6.671 -4.452 -14.970 1.00 96.12 100 PHE A O 1
ATOM 795 N N . ASN A 1 101 ? 4.922 -5.621 -14.177 1.00 96.31 101 ASN A N 1
ATOM 796 C CA . ASN A 1 101 ? 4.997 -6.660 -15.201 1.00 96.31 101 ASN A CA 1
ATOM 797 C C . ASN A 1 101 ? 4.671 -6.085 -16.582 1.00 96.31 101 ASN A C 1
ATOM 799 O O . ASN A 1 101 ? 5.413 -6.329 -17.535 1.00 96.31 101 ASN A O 1
ATOM 803 N N . GLU A 1 102 ? 3.615 -5.278 -16.685 1.00 96.00 102 GLU A N 1
ATOM 804 C CA . GLU A 1 102 ? 3.237 -4.605 -17.928 1.00 96.00 102 GLU A CA 1
ATOM 805 C C . GLU A 1 102 ? 4.342 -3.650 -18.399 1.00 96.00 102 GLU A C 1
ATOM 807 O O . GLU A 1 102 ? 4.718 -3.664 -19.574 1.00 96.00 102 GLU A O 1
ATOM 812 N N . PHE A 1 103 ? 4.920 -2.860 -17.487 1.00 95.12 103 PHE A N 1
ATOM 813 C CA . PHE A 1 103 ? 6.074 -2.017 -17.798 1.00 95.12 103 PHE A CA 1
ATOM 814 C C . PHE A 1 103 ? 7.222 -2.845 -18.388 1.00 95.12 103 PHE A C 1
ATOM 816 O O . PHE A 1 103 ? 7.741 -2.508 -19.451 1.00 95.12 103 PHE A O 1
ATOM 823 N N . THR A 1 104 ? 7.577 -3.962 -17.751 1.00 92.75 104 THR A N 1
ATOM 824 C CA . THR A 1 104 ? 8.662 -4.841 -18.210 1.00 92.75 104 THR A CA 1
ATOM 825 C C . THR A 1 104 ? 8.372 -5.426 -19.594 1.00 92.75 104 THR A C 1
ATOM 827 O O . THR A 1 104 ? 9.239 -5.397 -20.467 1.00 92.75 104 THR A O 1
ATOM 830 N N . GLN A 1 105 ? 7.147 -5.902 -19.836 1.00 93.50 105 GLN A N 1
ATOM 831 C CA . GLN A 1 105 ? 6.730 -6.418 -21.145 1.00 93.50 105 GLN A CA 1
ATOM 832 C C . GLN A 1 105 ? 6.829 -5.352 -22.245 1.00 93.50 105 GLN A C 1
ATOM 834 O O . GLN A 1 105 ? 7.298 -5.646 -23.350 1.00 93.50 105 GLN A O 1
ATOM 839 N N . LYS A 1 106 ? 6.456 -4.101 -21.941 1.00 90.75 106 LYS A N 1
ATOM 840 C CA . LYS A 1 106 ? 6.630 -2.967 -22.861 1.00 90.75 106 LYS A CA 1
ATOM 841 C C . LYS A 1 106 ? 8.103 -2.712 -23.168 1.00 90.75 106 LYS A C 1
ATOM 843 O O . LYS A 1 106 ? 8.449 -2.555 -24.335 1.00 90.75 106 LYS A O 1
ATOM 848 N N . GLN A 1 107 ? 8.979 -2.732 -22.161 1.00 88.19 107 GLN A N 1
ATOM 849 C CA . GLN A 1 107 ? 10.419 -2.544 -22.374 1.00 88.19 107 GLN A CA 1
ATOM 850 C C . GLN A 1 107 ? 11.027 -3.644 -23.254 1.00 88.19 107 GLN A C 1
ATOM 852 O O . GLN A 1 107 ? 11.769 -3.342 -24.186 1.00 88.19 107 GLN A O 1
ATOM 857 N N . VAL A 1 108 ? 10.674 -4.912 -23.016 1.00 87.25 108 VAL A N 1
ATOM 858 C CA . VAL A 1 108 ? 11.138 -6.040 -23.845 1.00 87.25 108 VAL A CA 1
ATOM 859 C C . VAL A 1 108 ? 10.666 -5.895 -25.294 1.00 87.25 108 VAL A C 1
ATOM 861 O O . VAL A 1 108 ? 11.453 -6.088 -26.220 1.00 87.25 108 VAL A O 1
ATOM 864 N N . SER A 1 109 ? 9.404 -5.511 -25.498 1.00 86.62 109 SER A N 1
ATOM 865 C CA . SER A 1 109 ? 8.843 -5.306 -26.840 1.00 86.62 109 SER A CA 1
ATOM 866 C C . SER A 1 109 ? 9.571 -4.186 -27.590 1.00 86.62 109 SER A C 1
ATOM 868 O O . SER A 1 109 ? 9.979 -4.385 -28.731 1.00 86.62 109 SER A O 1
ATOM 870 N N . LEU A 1 110 ? 9.841 -3.057 -26.922 1.00 82.38 110 LEU A N 1
ATOM 871 C CA . LEU A 1 110 ? 10.595 -1.936 -27.497 1.00 82.38 110 LEU A CA 1
ATOM 872 C C . LEU A 1 110 ? 12.017 -2.334 -27.916 1.00 82.38 110 LEU A C 1
ATOM 874 O O . LEU A 1 110 ? 12.493 -1.902 -28.965 1.00 82.38 110 LEU A O 1
ATOM 878 N N . VAL A 1 111 ? 12.707 -3.149 -27.113 1.00 79.62 111 VAL A N 1
ATOM 879 C CA . VAL A 1 111 ? 14.047 -3.648 -27.457 1.00 79.62 111 VAL A CA 1
ATOM 880 C C . VAL A 1 111 ? 13.988 -4.567 -28.679 1.00 79.62 111 VAL A C 1
ATOM 882 O O . VAL A 1 111 ? 14.792 -4.399 -29.595 1.00 79.62 111 VAL A O 1
ATOM 885 N N . ASN A 1 112 ? 13.023 -5.489 -28.731 1.00 80.31 112 ASN A N 1
ATOM 886 C CA . ASN A 1 112 ? 12.866 -6.414 -29.856 1.00 80.31 112 ASN A CA 1
ATOM 887 C C . ASN A 1 112 ? 12.559 -5.692 -31.177 1.00 80.31 112 ASN A C 1
ATOM 889 O O . ASN A 1 112 ? 13.197 -5.990 -32.184 1.00 80.31 112 ASN A O 1
ATOM 893 N N . GLU A 1 113 ? 11.642 -4.720 -31.171 1.00 79.25 113 GLU A N 1
ATOM 894 C CA . GLU A 1 113 ? 11.317 -3.908 -32.356 1.00 79.25 113 GLU A CA 1
ATOM 895 C C . GLU A 1 113 ? 12.535 -3.126 -32.868 1.00 79.25 113 GLU A C 1
ATOM 897 O O . GLU A 1 113 ? 12.808 -3.075 -34.069 1.00 79.25 113 GLU A O 1
ATOM 902 N N . ASN A 1 114 ? 13.309 -2.529 -31.959 1.00 73.06 114 ASN A N 1
ATOM 903 C CA . ASN A 1 114 ? 14.502 -1.778 -32.342 1.00 73.06 114 ASN A CA 1
ATOM 904 C C . ASN A 1 114 ? 15.598 -2.696 -32.914 1.00 73.06 114 ASN A C 1
ATOM 906 O O . ASN A 1 114 ? 16.293 -2.292 -33.842 1.00 73.06 114 ASN A O 1
ATOM 910 N N . LEU A 1 115 ? 15.748 -3.922 -32.397 1.00 71.12 115 LEU A N 1
ATOM 911 C CA . LEU A 1 115 ? 16.705 -4.905 -32.918 1.00 71.12 115 LEU A CA 1
ATOM 912 C C . LEU A 1 115 ? 16.308 -5.425 -34.305 1.00 71.12 115 LEU A C 1
ATOM 914 O O . LEU A 1 115 ? 17.178 -5.562 -35.165 1.00 71.12 115 LEU A O 1
ATOM 918 N N . SER A 1 116 ? 15.017 -5.673 -34.560 1.00 72.69 116 SER A N 1
ATOM 919 C CA . SER A 1 116 ? 14.558 -6.100 -35.889 1.00 72.69 116 SER A CA 1
ATOM 920 C C . SER A 1 116 ? 14.776 -5.035 -36.962 1.00 72.69 116 SER A C 1
ATOM 922 O O . SER A 1 116 ? 15.072 -5.383 -38.100 1.00 72.69 116 SER A O 1
ATOM 924 N N . ASN A 1 117 ? 14.689 -3.753 -36.596 1.00 64.75 117 ASN A N 1
ATOM 925 C CA . ASN A 1 117 ? 14.894 -2.635 -37.522 1.00 64.75 117 ASN A CA 1
ATOM 926 C C . ASN A 1 117 ? 16.366 -2.421 -37.915 1.00 64.75 117 ASN A C 1
ATOM 928 O O . ASN A 1 117 ? 16.624 -1.774 -38.920 1.00 64.75 117 ASN A O 1
ATOM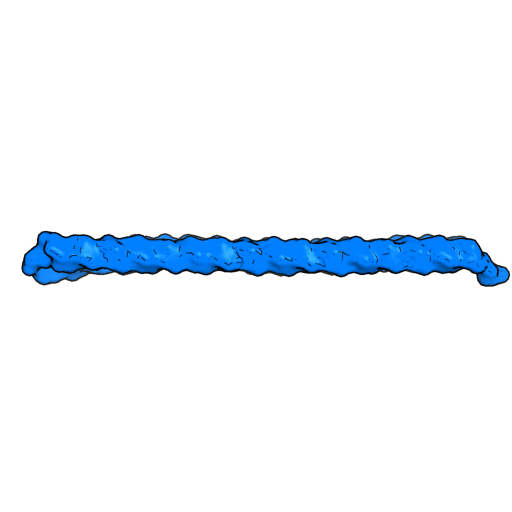 932 N N . VAL A 1 118 ? 17.323 -2.930 -37.130 1.00 62.91 118 VAL A N 1
ATOM 933 C CA . VAL A 1 118 ? 18.767 -2.864 -37.441 1.00 62.91 118 VAL A CA 1
ATOM 934 C C . VAL A 1 118 ? 19.238 -4.085 -38.240 1.00 62.91 118 VAL A C 1
ATOM 936 O O . VAL A 1 118 ? 20.270 -4.033 -38.902 1.00 62.91 118 VAL A O 1
ATOM 939 N N . ALA A 1 119 ? 18.508 -5.202 -38.162 1.00 58.72 119 ALA A N 1
ATOM 940 C CA . ALA A 1 119 ? 18.835 -6.441 -38.868 1.00 58.72 119 ALA A CA 1
ATOM 941 C C . ALA A 1 119 ? 18.293 -6.502 -40.314 1.00 58.72 119 ALA A C 1
ATOM 943 O O . ALA A 1 119 ? 18.619 -7.453 -41.029 1.00 58.72 119 ALA A O 1
ATOM 944 N N . GLN A 1 120 ? 17.468 -5.529 -40.720 1.00 47.62 120 GLN A N 1
ATOM 945 C CA . GLN A 1 120 ? 16.970 -5.324 -42.089 1.00 47.62 120 GLN A CA 1
ATOM 946 C C . GLN A 1 120 ? 17.805 -4.268 -42.811 1.00 47.62 120 GLN A C 1
ATOM 948 O O . GLN A 1 120 ? 18.035 -4.456 -44.027 1.00 47.62 120 GLN A O 1
#

Sequence (120 aa):
MINLEDNMKFFKDVSTKSLESVGAFGQLNQKAWSSLAEKQMEIISLATEASVESLNVFSKTQDVKDLTEQQTKITKDFGEKLKVKNQELVDISTKVRDDFNEFTQKQVSLVNENLSNVAQ

pLDDT: mean 89.72, std 9.79, range [47.62, 97.75]

Secondary structure (DSSP, 8-state):
---HHHHHHHHHHHHHHHHHHHHHHHHHHHHHHHHHHHHHHHHHHHHHHHHHHHHHHHHH---HHHHHHHHHHHHHHHHHHHHHHHHHHHHHHHHHHHHHHHHHHHHHHHHHHHHHHH--

Foldseek 3Di:
DPPPVVVVVLVVVVVVVVVVLVVVVVVLVVVLVVQLVVLVVVLVVLVVVLVVQ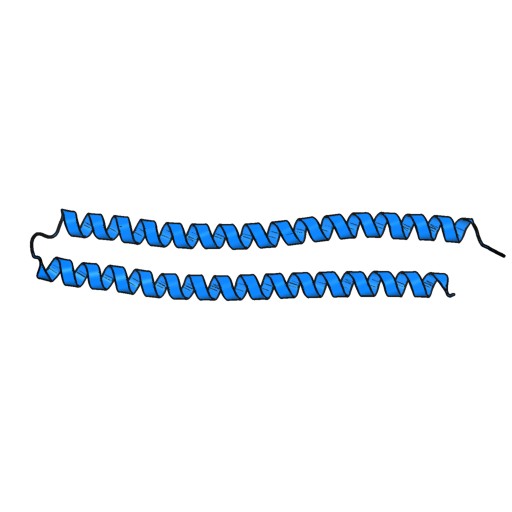LVVLVVPDPDPVVNVVSNVVSVVVSVVVVVVSVVVNVVSVVVSVVSVVVSVVVVVVVVVVSVVVVVD